Protein AF-A0A3A0AS53-F1 (afdb_monomer_lite)

Sequence (75 aa):
MQIQQIRPTLLQLTVHSFELATLVAAARWVAGGCEGELPPEAVEQMRQVLARYDEAWQQHQEAPVVGAGRNHAPA

Radius of gyration: 18.33 Å; chains: 1; bounding box: 45×29×55 Å

pLDDT: mean 86.15, std 16.06, range [45.31, 97.94]

Foldseek 3Di:
DDWDDPDPPDIDDDDDPVVVVVVLVVLVCLLVPHPDPDDPVVSVVSVVVNVVVVVVVVVVVPDPPPDPDDDDDDD

Secondary structure (DSSP, 8-state):
-EEEEEETTEEEEE--HHHHHHHHHHHHHHHTT-SS---HHHHHHHHHHHHHHHHHHHHHHHS--------PPP-

Structure (mmCIF, N/CA/C/O backbone):
data_AF-A0A3A0AS53-F1
#
_entry.id   AF-A0A3A0AS53-F1
#
loop_
_atom_site.group_PDB
_atom_site.id
_atom_site.type_symbol
_atom_site.label_atom_id
_atom_site.label_alt_id
_atom_site.label_comp_id
_atom_site.label_asym_id
_atom_site.label_entity_id
_atom_site.label_seq_id
_atom_site.pdbx_PDB_ins_code
_atom_site.Cartn_x
_atom_site.Cartn_y
_atom_site.Cartn_z
_atom_site.occupancy
_atom_site.B_iso_or_equiv
_atom_site.auth_seq_id
_atom_site.auth_comp_id
_atom_site.auth_asym_id
_atom_site.auth_atom_id
_atom_site.pdbx_PDB_model_num
ATOM 1 N N . MET A 1 1 ? 15.519 2.014 0.814 1.00 92.31 1 MET A N 1
ATOM 2 C CA . MET A 1 1 ? 14.556 3.083 0.464 1.00 92.31 1 MET A CA 1
ATOM 3 C C . MET A 1 1 ? 15.235 4.425 0.160 1.00 92.31 1 MET A C 1
ATOM 5 O O . MET A 1 1 ? 16.106 4.849 0.909 1.00 92.31 1 MET A O 1
ATOM 9 N N . GLN A 1 2 ? 14.811 5.109 -0.907 1.00 96.12 2 GLN A N 1
ATOM 10 C CA . GLN A 1 2 ? 15.137 6.506 -1.232 1.00 96.12 2 GLN A CA 1
ATOM 11 C C . GLN A 1 2 ? 13.845 7.273 -1.550 1.00 96.12 2 GLN A C 1
ATOM 13 O O . GLN A 1 2 ? 12.954 6.716 -2.189 1.00 96.12 2 GLN A O 1
ATOM 18 N N . ILE A 1 3 ? 13.750 8.538 -1.131 1.00 96.62 3 ILE A N 1
ATOM 19 C CA . ILE A 1 3 ? 12.584 9.406 -1.364 1.00 96.62 3 ILE A CA 1
ATOM 20 C C . ILE A 1 3 ? 13.064 10.695 -2.028 1.00 96.62 3 ILE A C 1
ATOM 22 O O . ILE A 1 3 ? 13.986 11.342 -1.534 1.00 96.62 3 ILE A O 1
ATOM 26 N N . GLN A 1 4 ? 12.437 11.072 -3.138 1.00 97.94 4 GLN A N 1
ATOM 27 C CA . GLN A 1 4 ? 12.719 12.306 -3.868 1.00 97.94 4 GLN A CA 1
ATOM 28 C C . GLN A 1 4 ? 11.421 13.093 -4.066 1.00 97.94 4 GLN A C 1
ATOM 30 O O . GLN A 1 4 ? 10.425 12.546 -4.538 1.00 97.94 4 GLN A O 1
ATOM 35 N N . GLN A 1 5 ? 11.415 14.380 -3.712 1.00 97.38 5 GLN A N 1
ATOM 36 C CA . GLN A 1 5 ? 10.280 15.260 -3.984 1.00 97.38 5 GLN A CA 1
ATOM 37 C C . GLN A 1 5 ? 10.404 15.836 -5.394 1.00 97.38 5 GLN A C 1
ATOM 39 O O . GLN A 1 5 ? 11.318 16.604 -5.676 1.00 97.38 5 GLN A O 1
ATOM 44 N N . ILE A 1 6 ? 9.472 15.473 -6.276 1.00 97.94 6 ILE A N 1
ATOM 45 C CA . ILE A 1 6 ? 9.442 15.956 -7.664 1.00 97.94 6 ILE A CA 1
ATOM 46 C C . ILE A 1 6 ? 8.710 17.304 -7.744 1.00 97.94 6 ILE A C 1
ATOM 48 O O . ILE A 1 6 ? 9.093 18.195 -8.496 1.00 97.94 6 ILE A O 1
ATOM 52 N N . ARG A 1 7 ? 7.644 17.458 -6.950 1.00 96.19 7 ARG A N 1
ATOM 53 C CA . ARG A 1 7 ? 6.869 18.695 -6.734 1.00 96.19 7 ARG A CA 1
ATOM 54 C C . ARG A 1 7 ? 6.131 18.585 -5.389 1.00 96.19 7 ARG A C 1
ATOM 56 O O . ARG A 1 7 ? 6.085 17.482 -4.844 1.00 96.19 7 ARG A O 1
ATOM 63 N N . PRO A 1 8 ? 5.517 19.655 -4.849 1.00 96.38 8 PRO A N 1
ATOM 64 C CA . PRO A 1 8 ? 4.945 19.637 -3.497 1.00 96.38 8 PRO A CA 1
ATOM 65 C C . PRO A 1 8 ? 4.007 18.458 -3.192 1.00 96.38 8 PRO A C 1
ATOM 67 O O . PRO A 1 8 ? 4.026 17.943 -2.081 1.00 96.38 8 PRO A O 1
ATOM 70 N N . THR A 1 9 ? 3.243 17.989 -4.181 1.00 95.62 9 THR A N 1
ATOM 71 C CA . THR A 1 9 ? 2.259 16.902 -4.038 1.00 95.62 9 THR A CA 1
ATOM 72 C C . THR A 1 9 ? 2.681 15.580 -4.687 1.00 95.62 9 THR A C 1
ATOM 74 O O . THR A 1 9 ? 1.863 14.670 -4.799 1.00 95.62 9 THR A O 1
ATOM 77 N N . LEU A 1 10 ? 3.929 15.458 -5.156 1.00 96.06 10 LEU A N 1
ATOM 78 C CA . LEU A 1 10 ? 4.416 14.252 -5.826 1.00 96.06 10 LEU A CA 1
ATOM 79 C C . LEU A 1 10 ? 5.789 13.846 -5.299 1.00 96.06 10 LEU A C 1
ATOM 81 O O . LEU A 1 10 ? 6.777 14.569 -5.457 1.00 96.06 10 LEU A O 1
ATOM 85 N N . LEU A 1 11 ? 5.833 12.643 -4.740 1.00 96.25 11 LEU A N 1
ATOM 86 C CA . LEU A 1 11 ? 7.048 11.979 -4.299 1.00 96.25 11 LEU A CA 1
ATOM 87 C C . LEU A 1 11 ? 7.351 10.805 -5.230 1.00 96.25 11 LEU A C 1
ATOM 89 O O . LEU A 1 11 ? 6.447 10.068 -5.618 1.00 96.25 11 LEU A O 1
ATOM 93 N N . GLN A 1 12 ? 8.627 10.619 -5.546 1.00 96.44 12 GLN A N 1
ATOM 94 C CA . GLN A 1 12 ? 9.148 9.395 -6.134 1.00 96.44 12 GLN A CA 1
ATOM 95 C C . GLN A 1 12 ? 9.833 8.587 -5.032 1.00 96.44 12 GLN A C 1
ATOM 97 O O . GLN A 1 12 ? 10.706 9.100 -4.329 1.00 96.44 12 GLN A O 1
ATOM 102 N N . LEU A 1 13 ? 9.430 7.325 -4.882 1.00 95.38 13 LEU A N 1
ATOM 103 C CA . LEU A 1 13 ? 10.038 6.387 -3.946 1.00 95.38 13 LEU A CA 1
ATOM 104 C C . LEU A 1 13 ? 10.751 5.279 -4.719 1.00 95.38 13 LEU A C 1
ATOM 106 O O . LEU A 1 13 ? 10.144 4.618 -5.558 1.00 95.38 13 LEU A O 1
ATOM 110 N N . THR A 1 14 ? 12.016 5.043 -4.382 1.00 96.69 14 THR A N 1
ATOM 111 C CA . THR A 1 14 ? 12.766 3.863 -4.824 1.00 96.69 14 THR A CA 1
ATOM 112 C C . THR A 1 14 ? 12.926 2.932 -3.631 1.00 96.69 14 THR A C 1
ATOM 114 O O . THR A 1 14 ? 13.550 3.288 -2.627 1.00 96.69 14 THR A O 1
ATOM 117 N N . VAL A 1 15 ? 12.350 1.739 -3.724 1.00 96.25 15 VAL A N 1
ATOM 118 C CA . VAL A 1 15 ? 12.319 0.747 -2.643 1.00 96.25 15 VAL A CA 1
ATOM 119 C C . VAL A 1 15 ? 12.721 -0.624 -3.164 1.00 96.25 15 VAL A C 1
ATOM 121 O O . VAL A 1 15 ? 12.502 -0.945 -4.332 1.00 96.25 15 VAL A O 1
ATOM 124 N N . HIS A 1 16 ? 13.296 -1.447 -2.295 1.00 96.62 16 HIS A N 1
ATOM 125 C CA . HIS A 1 16 ? 13.451 -2.868 -2.578 1.00 96.62 16 HIS A CA 1
ATOM 126 C C . HIS A 1 16 ? 12.094 -3.579 -2.523 1.00 96.62 16 HIS A C 1
ATOM 128 O O . HIS A 1 16 ? 11.168 -3.146 -1.834 1.00 96.62 16 HIS A O 1
ATOM 134 N N . SER A 1 17 ? 11.988 -4.723 -3.202 1.00 94.12 17 SER A N 1
ATOM 135 C CA . SER A 1 17 ? 10.758 -5.524 -3.240 1.00 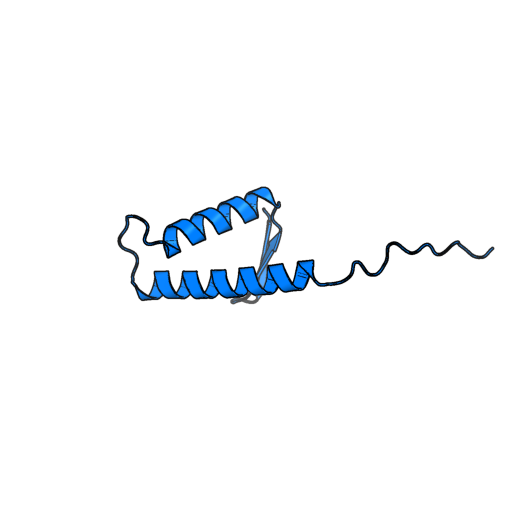94.12 17 SER A CA 1
ATOM 136 C C . SER A 1 17 ? 10.267 -5.937 -1.848 1.00 94.12 17 SER A C 1
ATOM 138 O O . SER A 1 17 ? 9.068 -5.894 -1.590 1.00 94.12 17 SER A O 1
ATOM 140 N N . PHE A 1 18 ? 11.175 -6.270 -0.925 1.00 96.12 18 PHE A N 1
ATOM 141 C CA . PHE A 1 18 ? 10.813 -6.620 0.454 1.00 96.12 18 PHE A CA 1
ATOM 142 C C . PHE A 1 18 ? 10.279 -5.420 1.258 1.00 96.12 18 PHE A C 1
ATOM 144 O O . PHE A 1 18 ? 9.374 -5.583 2.077 1.00 96.12 18 PHE A O 1
ATOM 151 N N . GLU A 1 19 ? 10.809 -4.214 1.017 1.00 96.44 19 GLU A N 1
ATOM 152 C CA . GLU A 1 19 ? 10.335 -2.981 1.662 1.00 96.44 19 GLU A CA 1
ATOM 153 C C . GLU A 1 19 ? 8.911 -2.680 1.184 1.00 96.44 19 GLU A C 1
ATOM 155 O O . GLU A 1 19 ? 8.020 -2.438 1.996 1.00 96.44 19 GLU A O 1
ATOM 160 N N . LEU A 1 20 ? 8.672 -2.784 -0.129 1.00 95.44 20 LEU A N 1
ATOM 161 C CA . LEU A 1 20 ? 7.340 -2.618 -0.705 1.00 95.44 20 LEU A CA 1
ATOM 162 C C . LEU A 1 20 ? 6.354 -3.666 -0.171 1.00 95.44 20 LEU A C 1
ATOM 164 O O . LEU A 1 20 ? 5.254 -3.307 0.239 1.00 95.44 20 LEU A O 1
ATOM 168 N N . ALA A 1 21 ? 6.748 -4.941 -0.126 1.00 95.69 21 ALA A N 1
ATOM 169 C CA . ALA A 1 21 ? 5.904 -6.014 0.399 1.00 95.69 21 ALA A CA 1
ATOM 170 C C . ALA A 1 21 ? 5.503 -5.760 1.861 1.00 95.69 21 ALA A C 1
ATOM 172 O O . ALA A 1 21 ? 4.338 -5.928 2.218 1.00 95.69 21 ALA A O 1
ATOM 173 N N . THR A 1 22 ? 6.445 -5.289 2.683 1.00 97.00 22 THR A N 1
ATOM 174 C CA . THR A 1 22 ? 6.184 -4.906 4.077 1.00 97.00 22 THR A CA 1
ATOM 175 C C . THR A 1 22 ? 5.161 -3.769 4.170 1.00 97.00 22 THR A C 1
ATOM 177 O O . THR A 1 22 ? 4.213 -3.860 4.949 1.00 97.00 22 THR A O 1
ATOM 180 N N . LEU A 1 23 ? 5.302 -2.721 3.350 1.00 95.50 23 LEU A N 1
ATOM 181 C CA . LEU A 1 23 ? 4.365 -1.590 3.327 1.00 95.50 23 LEU A CA 1
ATOM 182 C C . LEU A 1 23 ? 2.957 -2.011 2.888 1.00 95.50 23 LEU A C 1
ATOM 184 O O . LEU A 1 23 ? 1.974 -1.635 3.524 1.00 95.50 23 LEU A O 1
ATOM 188 N N . VAL A 1 24 ? 2.853 -2.823 1.834 1.00 96.38 24 VAL A N 1
ATOM 189 C CA . VAL A 1 24 ? 1.566 -3.332 1.336 1.00 96.38 24 VAL A CA 1
ATOM 190 C C . VAL A 1 24 ? 0.904 -4.247 2.370 1.00 96.38 24 VAL A C 1
ATOM 192 O O . VAL A 1 24 ? -0.307 -4.169 2.568 1.00 96.38 24 VAL A O 1
ATOM 195 N N . ALA A 1 25 ? 1.675 -5.084 3.072 1.00 96.12 25 ALA A N 1
ATOM 196 C CA . ALA A 1 25 ? 1.153 -5.924 4.148 1.00 96.12 25 ALA A CA 1
ATOM 197 C C . ALA A 1 25 ? 0.576 -5.086 5.301 1.00 96.12 25 ALA A C 1
ATOM 199 O O . ALA A 1 25 ? -0.543 -5.346 5.744 1.00 96.12 25 ALA A O 1
ATOM 200 N N . ALA A 1 26 ? 1.292 -4.045 5.737 1.00 94.50 26 ALA A N 1
ATOM 201 C CA . ALA A 1 26 ? 0.807 -3.124 6.764 1.00 94.50 26 ALA A CA 1
ATOM 202 C C . ALA A 1 26 ? -0.463 -2.378 6.316 1.00 94.50 26 ALA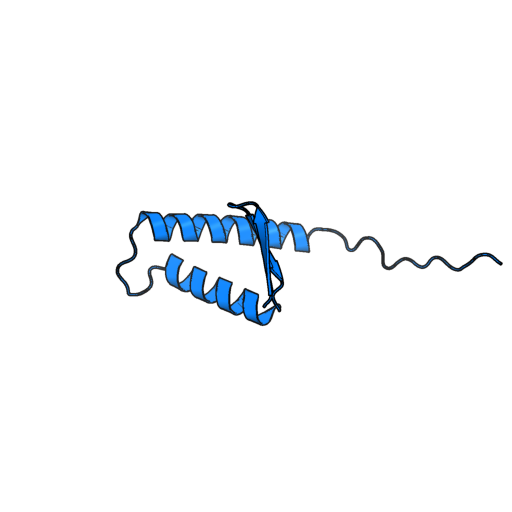 A C 1
ATOM 204 O O . ALA A 1 26 ? -1.435 -2.299 7.065 1.00 94.50 26 ALA A O 1
ATOM 205 N N . ALA A 1 27 ? -0.499 -1.895 5.071 1.00 95.12 27 ALA A N 1
ATOM 206 C CA . ALA A 1 27 ? -1.679 -1.252 4.497 1.00 95.12 27 ALA A CA 1
ATOM 207 C C . ALA A 1 27 ? -2.897 -2.193 4.459 1.00 95.12 27 ALA A C 1
ATOM 209 O O . ALA A 1 27 ? -4.003 -1.784 4.812 1.00 95.12 27 ALA A O 1
ATOM 210 N N . ARG A 1 28 ? -2.706 -3.467 4.082 1.00 95.44 28 ARG A N 1
ATOM 211 C CA . ARG A 1 28 ? -3.775 -4.481 4.090 1.00 95.44 28 ARG A CA 1
ATOM 212 C C . ARG A 1 28 ? -4.273 -4.786 5.499 1.00 95.44 28 ARG A C 1
ATOM 214 O O . ARG A 1 28 ? -5.477 -4.937 5.684 1.00 95.44 28 ARG A O 1
ATOM 221 N N . TRP A 1 29 ? -3.377 -4.831 6.483 1.00 93.19 29 TRP A N 1
ATOM 222 C CA . TRP A 1 29 ? -3.758 -4.986 7.887 1.00 93.19 29 TRP A CA 1
ATOM 223 C C . TRP A 1 29 ? -4.646 -3.826 8.355 1.00 93.19 29 TRP A C 1
ATOM 225 O O . TRP A 1 29 ? -5.712 -4.064 8.918 1.00 93.19 29 TRP A O 1
ATOM 235 N N . VAL A 1 30 ? -4.277 -2.584 8.022 1.00 91.94 30 VAL A N 1
ATOM 236 C CA . VAL A 1 30 ? -5.091 -1.392 8.310 1.00 91.94 30 VAL A CA 1
ATOM 237 C C . VAL A 1 30 ? -6.461 -1.455 7.626 1.00 91.94 30 VAL A C 1
ATOM 239 O O . VAL A 1 30 ? -7.495 -1.286 8.271 1.00 91.94 30 VAL A O 1
ATOM 242 N N . ALA A 1 31 ? -6.488 -1.752 6.326 1.00 92.94 31 ALA A N 1
ATOM 243 C CA . ALA A 1 31 ? -7.721 -1.837 5.541 1.00 92.94 31 ALA A CA 1
ATOM 244 C C . ALA A 1 31 ? -8.677 -2.951 6.017 1.00 92.94 31 ALA A C 1
ATOM 246 O O . ALA A 1 31 ? -9.900 -2.833 5.856 1.00 92.94 31 ALA A O 1
ATOM 247 N N . GLY A 1 32 ? -8.116 -4.011 6.609 1.00 89.69 32 GLY A N 1
ATOM 248 C CA . GLY A 1 32 ? -8.824 -5.148 7.196 1.00 89.69 32 GLY A CA 1
ATOM 249 C C . GLY A 1 32 ? -9.485 -4.870 8.549 1.00 89.69 32 GLY A C 1
ATOM 250 O O . GLY A 1 32 ? -10.091 -5.781 9.103 1.00 89.69 32 GLY A O 1
ATOM 251 N N . GLY A 1 33 ? -9.404 -3.638 9.065 1.00 81.88 33 GLY A N 1
ATOM 252 C CA . GLY A 1 33 ? -9.996 -3.263 10.350 1.00 81.88 33 GLY A CA 1
ATOM 253 C C . GLY A 1 33 ? -9.063 -3.529 11.525 1.00 81.88 33 GLY A C 1
ATOM 254 O O . GLY A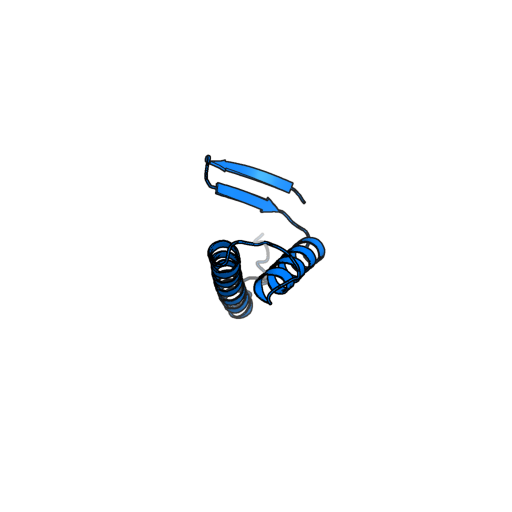 1 33 ? -9.497 -4.086 12.531 1.00 81.88 33 GLY A O 1
ATOM 255 N N . CYS A 1 34 ? -7.783 -3.169 11.378 1.00 77.31 34 CYS A N 1
ATOM 256 C CA . CYS A 1 34 ? -6.802 -3.280 12.453 1.00 77.31 34 CYS A CA 1
ATOM 257 C C . CYS A 1 34 ? -7.294 -2.654 13.765 1.00 77.31 34 CYS A C 1
ATOM 259 O O . CYS A 1 34 ? -8.047 -1.679 13.758 1.00 77.31 34 CYS A O 1
ATOM 261 N N . GLU A 1 35 ? -6.799 -3.164 14.892 1.00 70.81 35 GLU A N 1
ATOM 262 C CA . GLU A 1 35 ? -7.030 -2.536 16.192 1.00 70.81 35 GLU A CA 1
ATOM 263 C C . GLU A 1 35 ? -6.418 -1.125 16.212 1.00 70.81 35 GLU A C 1
ATOM 265 O O . GLU A 1 35 ? -5.216 -0.950 16.006 1.00 70.81 35 GLU A O 1
ATOM 270 N N . GLY A 1 36 ? -7.258 -0.110 16.430 1.00 74.56 36 GLY A N 1
ATOM 271 C CA . GLY A 1 36 ? -6.849 1.291 16.519 1.00 74.56 36 GLY A CA 1
ATOM 272 C C . GLY A 1 36 ? -7.966 2.269 16.149 1.00 74.56 36 GLY A C 1
ATOM 273 O O . GLY A 1 36 ? -8.909 1.929 15.437 1.00 74.56 36 GLY A O 1
ATOM 274 N N . GLU A 1 37 ? -7.851 3.509 16.621 1.00 79.69 37 GLU A N 1
ATOM 275 C CA . GLU A 1 37 ? -8.767 4.601 16.271 1.00 79.69 37 GLU A CA 1
ATOM 276 C C . GLU A 1 37 ? -8.316 5.271 14.968 1.00 79.69 37 GLU A C 1
ATOM 278 O O . GLU A 1 37 ? -7.719 6.348 14.965 1.00 79.69 37 GLU A O 1
ATOM 283 N N . LEU A 1 38 ? -8.570 4.617 13.834 1.00 87.69 38 LEU A N 1
ATOM 284 C CA . LEU A 1 38 ? -8.483 5.279 12.533 1.00 87.69 38 LEU A CA 1
ATOM 285 C C . LEU A 1 38 ? -9.872 5.769 12.112 1.00 87.69 38 LEU A C 1
ATOM 287 O O . LEU A 1 38 ? -10.834 5.002 12.201 1.00 87.69 38 LEU A O 1
ATOM 291 N N . PRO A 1 39 ? -9.999 7.014 11.613 1.00 91.00 39 PRO A N 1
ATOM 292 C CA . PRO A 1 39 ? -11.247 7.481 11.031 1.00 91.00 39 PRO A CA 1
ATOM 293 C C . PRO A 1 39 ? -11.708 6.546 9.902 1.00 91.00 39 PRO A C 1
ATOM 295 O O . PRO A 1 39 ? -10.866 6.114 9.100 1.00 91.00 39 PRO A O 1
ATOM 298 N N . PRO A 1 40 ? -13.014 6.252 9.782 1.00 89.94 40 PRO A N 1
ATOM 299 C CA . PRO A 1 40 ? -13.537 5.393 8.720 1.00 89.94 40 PRO A CA 1
ATOM 300 C C . PRO A 1 40 ? -13.108 5.842 7.318 1.00 89.94 40 PRO A C 1
ATOM 302 O O . PRO A 1 40 ? -12.801 5.015 6.460 1.00 89.94 40 PRO A O 1
ATOM 305 N N . GLU A 1 41 ? -13.014 7.153 7.099 1.00 9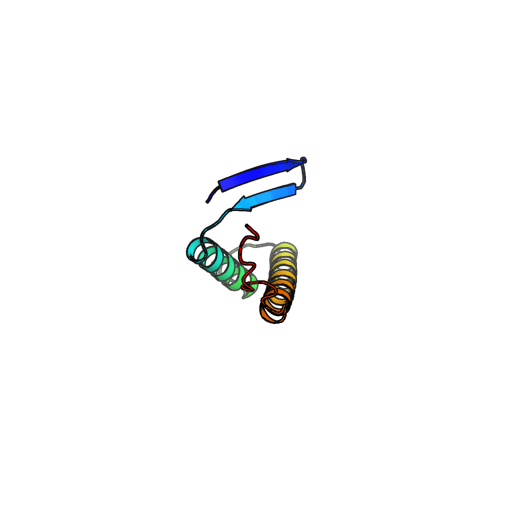2.62 41 GLU A N 1
ATOM 306 C CA . GLU A 1 41 ? -12.588 7.750 5.836 1.00 92.62 41 GLU A CA 1
ATOM 307 C C . GLU A 1 41 ? -11.129 7.418 5.507 1.00 92.62 41 GLU A C 1
ATOM 309 O O . GLU A 1 41 ? -10.800 7.197 4.343 1.00 92.62 41 GLU A O 1
ATOM 314 N N . ALA A 1 42 ? -10.251 7.349 6.511 1.00 92.19 42 ALA A N 1
ATOM 315 C CA . ALA A 1 42 ? -8.847 6.992 6.317 1.00 92.19 42 ALA A CA 1
ATOM 316 C C . ALA A 1 42 ? -8.697 5.512 5.932 1.00 92.19 42 ALA A C 1
ATOM 318 O O . ALA A 1 42 ? -7.910 5.176 5.045 1.00 92.19 42 ALA A O 1
ATOM 319 N N . VAL A 1 43 ? -9.490 4.630 6.551 1.00 93.50 43 VAL A N 1
ATOM 320 C CA . VAL A 1 43 ? -9.536 3.203 6.192 1.00 93.50 43 VAL A CA 1
ATOM 321 C C . VAL A 1 43 ? -10.037 3.034 4.758 1.00 93.50 43 VAL A C 1
ATOM 323 O O . VAL A 1 43 ? -9.464 2.266 3.985 1.00 93.50 43 VAL A O 1
ATOM 326 N N . GLU A 1 44 ? -11.063 3.787 4.369 1.00 94.12 44 GLU A N 1
ATOM 327 C CA . GLU A 1 44 ? -11.604 3.736 3.014 1.00 94.12 44 GLU A CA 1
ATOM 328 C C . GLU A 1 44 ? -10.618 4.275 1.968 1.00 94.12 44 GLU A C 1
ATOM 330 O O . GLU A 1 44 ? -10.413 3.656 0.924 1.00 94.12 44 GLU A O 1
ATOM 335 N N . GLN A 1 45 ? -9.913 5.368 2.269 1.00 94.56 45 GLN A N 1
ATOM 336 C CA . GLN A 1 45 ? -8.824 5.858 1.420 1.00 94.56 45 GLN A CA 1
ATOM 337 C C . GLN A 1 45 ? -7.719 4.808 1.256 1.00 94.56 45 GLN A C 1
ATOM 339 O O . GLN A 1 45 ? -7.221 4.610 0.146 1.00 94.56 45 GLN A O 1
ATOM 344 N N . MET A 1 46 ? -7.366 4.085 2.324 1.00 95.56 46 MET A N 1
ATOM 345 C CA . MET A 1 46 ? -6.386 3.001 2.249 1.00 95.56 46 MET A CA 1
ATOM 346 C C . MET A 1 46 ? -6.853 1.869 1.323 1.00 95.56 46 MET A C 1
ATOM 348 O O . MET A 1 46 ? -6.069 1.388 0.503 1.00 95.56 46 MET A O 1
ATOM 352 N N . ARG A 1 47 ? -8.134 1.477 1.387 1.00 96.00 47 ARG A N 1
ATOM 353 C CA . ARG A 1 47 ? -8.712 0.483 0.462 1.00 96.00 47 ARG A CA 1
ATOM 354 C C . ARG A 1 47 ? -8.611 0.932 -0.991 1.00 96.00 47 ARG A C 1
ATOM 356 O O . ARG A 1 47 ? -8.217 0.140 -1.841 1.00 96.00 47 ARG A O 1
ATOM 363 N N . GLN A 1 48 ? -8.898 2.202 -1.272 1.00 97.31 48 GLN A N 1
ATOM 364 C CA . GLN A 1 48 ? -8.791 2.754 -2.625 1.00 97.31 48 GLN A CA 1
ATOM 365 C C . GLN A 1 48 ? -7.348 2.755 -3.141 1.00 97.31 48 GLN A C 1
ATOM 367 O O . GLN A 1 48 ? -7.109 2.443 -4.308 1.00 97.31 48 GLN A O 1
ATOM 372 N N . VAL A 1 49 ? -6.374 3.085 -2.288 1.00 96.44 49 VA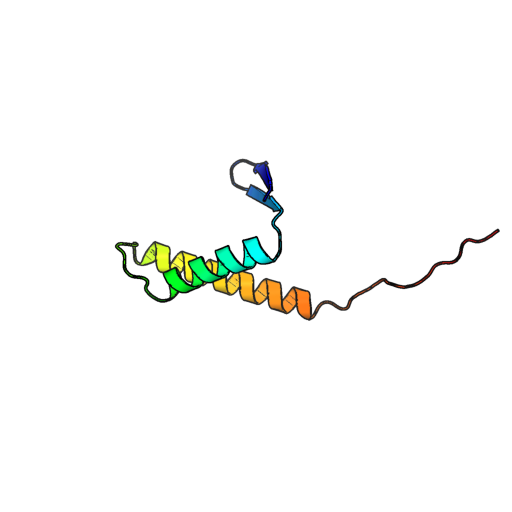L A N 1
ATOM 373 C CA . VAL A 1 49 ? -4.948 3.025 -2.646 1.00 96.44 49 VAL A CA 1
ATOM 374 C C . VAL A 1 49 ? -4.525 1.589 -2.961 1.00 96.44 49 VAL A C 1
ATOM 376 O O . VAL A 1 49 ? -3.859 1.367 -3.970 1.00 96.44 49 VAL A O 1
ATOM 379 N N . LEU A 1 50 ? -4.941 0.616 -2.144 1.00 97.62 50 LEU A N 1
ATOM 380 C CA . LEU A 1 50 ? -4.648 -0.802 -2.369 1.00 97.62 50 LEU A CA 1
ATOM 381 C C . LEU A 1 50 ? -5.278 -1.334 -3.661 1.00 97.62 50 LEU A C 1
ATOM 383 O O . LEU A 1 50 ? -4.590 -2.013 -4.414 1.00 97.62 50 LEU A O 1
ATOM 387 N N . ALA A 1 51 ? -6.529 -0.973 -3.961 1.00 97.75 51 ALA A N 1
ATOM 388 C CA . ALA A 1 51 ? -7.185 -1.363 -5.210 1.00 97.75 51 ALA A CA 1
ATOM 389 C C . ALA A 1 51 ? -6.414 -0.855 -6.441 1.00 97.75 51 ALA A C 1
ATOM 391 O O . ALA A 1 51 ? -6.103 -1.629 -7.343 1.00 97.75 51 ALA A O 1
ATOM 392 N N . ARG A 1 52 ? -6.007 0.423 -6.437 1.00 97.12 52 ARG A N 1
ATOM 393 C CA . ARG A 1 52 ? -5.182 1.001 -7.515 1.00 97.12 52 ARG A CA 1
ATOM 394 C C . ARG A 1 52 ? -3.813 0.330 -7.630 1.00 97.12 52 ARG A C 1
ATOM 396 O O . ARG A 1 52 ? -3.293 0.184 -8.733 1.00 97.12 52 ARG A O 1
ATOM 403 N N . TYR A 1 53 ? -3.210 -0.046 -6.501 1.00 95.25 53 TYR A N 1
ATOM 404 C CA . TYR A 1 53 ? -1.959 -0.801 -6.492 1.00 95.25 53 TYR A CA 1
ATOM 405 C C . TYR A 1 53 ? -2.135 -2.187 -7.127 1.00 95.25 53 TYR A C 1
ATOM 407 O O . TYR A 1 53 ? -1.335 -2.556 -7.985 1.00 95.25 53 TYR A O 1
ATOM 415 N N . ASP A 1 54 ? -3.180 -2.928 -6.747 1.00 96.00 54 ASP A N 1
ATOM 416 C CA . ASP A 1 54 ? -3.451 -4.268 -7.272 1.00 96.00 54 ASP A CA 1
ATOM 417 C C . ASP A 1 54 ? -3.735 -4.221 -8.789 1.00 96.00 54 ASP A C 1
ATOM 419 O O . ASP A 1 54 ? -3.174 -5.024 -9.537 1.00 96.00 54 ASP A O 1
ATOM 423 N N . GLU A 1 55 ? -4.505 -3.234 -9.265 1.00 96.75 55 GLU A N 1
ATOM 424 C CA . GLU A 1 55 ? -4.740 -2.983 -10.697 1.00 96.75 55 GLU A CA 1
ATOM 425 C C . GLU A 1 55 ? -3.434 -2.703 -11.460 1.00 96.75 55 GLU A C 1
ATOM 427 O O . GLU A 1 55 ? -3.154 -3.331 -12.483 1.00 96.75 55 GLU A O 1
ATOM 432 N N . ALA A 1 56 ? -2.598 -1.790 -10.955 1.00 94.12 56 ALA A N 1
ATOM 433 C CA . ALA A 1 56 ? -1.320 -1.457 -11.585 1.00 94.12 56 ALA A CA 1
ATOM 434 C C . ALA A 1 56 ? -0.357 -2.658 -11.606 1.00 94.12 56 ALA A C 1
ATOM 436 O O . ALA A 1 56 ? 0.377 -2.865 -12.575 1.00 94.12 56 ALA A O 1
ATOM 437 N N . TRP A 1 57 ? -0.366 -3.473 -10.548 1.00 92.56 57 TRP A N 1
ATOM 438 C CA . TRP A 1 57 ? 0.451 -4.679 -10.455 1.00 92.56 57 TRP A CA 1
ATOM 439 C C . TRP A 1 57 ? -0.002 -5.769 -11.435 1.00 92.56 57 TRP A C 1
ATOM 441 O O . TRP A 1 57 ? 0.836 -6.457 -12.020 1.00 92.56 57 TRP A O 1
ATOM 451 N N . GLN A 1 58 ? -1.311 -5.929 -11.644 1.00 94.06 58 GLN A N 1
ATOM 452 C CA . GLN A 1 58 ? -1.858 -6.832 -12.661 1.00 94.06 58 GLN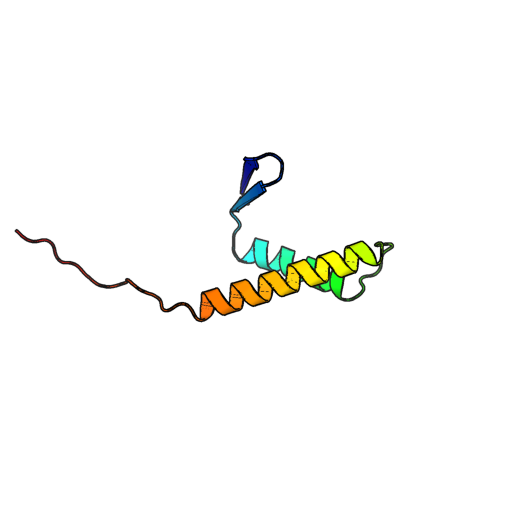 A CA 1
ATOM 453 C C . GLN A 1 58 ? -1.450 -6.385 -14.068 1.00 94.06 58 GLN A C 1
ATOM 455 O O . GLN A 1 58 ? -0.865 -7.170 -14.811 1.00 94.06 58 GLN A O 1
ATOM 460 N N . GLN A 1 59 ? -1.627 -5.101 -14.389 1.00 93.12 59 GLN A N 1
ATOM 461 C CA . GLN A 1 59 ? -1.224 -4.534 -15.681 1.00 93.12 59 GLN A CA 1
ATOM 462 C C . GLN A 1 59 ? 0.278 -4.708 -15.958 1.00 93.12 59 GLN A C 1
ATOM 464 O O . GLN A 1 59 ? 0.674 -5.021 -17.079 1.00 93.12 59 GLN A O 1
ATOM 469 N N . HIS A 1 60 ? 1.128 -4.543 -14.939 1.00 89.06 60 HIS A N 1
ATOM 470 C CA . HIS A 1 60 ? 2.568 -4.769 -15.071 1.00 89.06 60 HIS A CA 1
ATOM 471 C C . HIS A 1 60 ? 2.914 -6.238 -15.371 1.00 89.06 60 HIS A C 1
ATOM 473 O O . HIS A 1 60 ? 3.855 -6.504 -16.112 1.00 89.06 60 HIS A O 1
ATOM 479 N N . GLN A 1 61 ? 2.182 -7.197 -14.799 1.00 84.88 61 GLN A N 1
ATOM 480 C CA . GLN A 1 61 ? 2.398 -8.624 -15.069 1.00 84.88 61 GLN A CA 1
ATOM 481 C C . GLN A 1 61 ? 1.914 -9.044 -16.462 1.00 84.88 61 GLN A C 1
ATOM 483 O O . GLN A 1 61 ? 2.494 -9.946 -17.060 1.00 84.88 61 GLN A O 1
ATOM 488 N N . GLU A 1 62 ? 0.863 -8.402 -16.971 1.00 78.19 62 GLU A N 1
ATOM 489 C CA . GLU A 1 62 ? 0.303 -8.660 -18.302 1.00 78.19 62 GLU A CA 1
ATOM 490 C C . GLU A 1 62 ? 1.102 -7.992 -19.429 1.00 78.19 62 GLU A C 1
ATOM 492 O O . GLU A 1 62 ? 1.004 -8.402 -20.589 1.00 78.19 62 GLU A O 1
ATOM 497 N N . ALA A 1 63 ? 1.916 -6.981 -19.110 1.00 61.59 63 ALA A N 1
ATOM 498 C CA . ALA A 1 63 ? 2.789 -6.340 -20.078 1.00 61.59 63 ALA A CA 1
ATOM 499 C C . ALA A 1 63 ? 3.822 -7.357 -20.614 1.00 61.59 63 ALA A C 1
ATOM 501 O O . ALA A 1 63 ? 4.621 -7.897 -19.841 1.00 61.59 63 ALA A O 1
ATOM 502 N N . PRO A 1 64 ? 3.857 -7.630 -21.934 1.00 52.12 64 PRO A N 1
ATOM 503 C CA . PRO A 1 64 ? 4.861 -8.518 -22.497 1.00 52.12 64 PRO A CA 1
ATOM 504 C C . PRO A 1 64 ? 6.250 -7.929 -22.244 1.00 52.12 64 PRO A C 1
ATOM 506 O O . PRO A 1 64 ? 6.477 -6.736 -22.451 1.00 52.12 64 PRO A O 1
ATOM 509 N N . VAL A 1 65 ? 7.197 -8.775 -21.830 1.00 57.16 65 VAL A N 1
ATOM 510 C CA . VAL A 1 65 ? 8.622 -8.426 -21.751 1.00 57.16 65 VAL A CA 1
ATOM 511 C C . VAL A 1 65 ? 9.132 -8.170 -23.174 1.00 57.16 65 VAL A C 1
ATOM 513 O O . VAL A 1 65 ? 9.677 -9.049 -23.839 1.00 57.16 65 VAL A O 1
ATOM 516 N N . VAL A 1 66 ? 8.916 -6.961 -23.686 1.00 55.56 66 VAL A N 1
ATOM 517 C CA . VAL A 1 66 ? 9.462 -6.513 -24.965 1.00 55.56 66 VAL A CA 1
ATOM 518 C C . VAL A 1 66 ? 10.916 -6.103 -24.727 1.00 55.56 66 VAL A C 1
ATOM 520 O O . VAL A 1 66 ? 11.181 -5.026 -24.203 1.00 55.56 66 VAL A O 1
ATOM 523 N N . GLY A 1 67 ? 11.863 -6.960 -25.137 1.00 52.00 67 GLY A N 1
ATOM 524 C CA . GLY A 1 67 ? 13.205 -6.496 -25.514 1.00 52.00 67 GLY A CA 1
ATOM 525 C C . GLY A 1 67 ? 14.436 -7.122 -24.849 1.00 52.00 67 GLY A C 1
ATOM 526 O O . GLY A 1 67 ? 15.399 -6.405 -24.614 1.00 52.00 67 GLY A O 1
ATOM 527 N N . ALA A 1 68 ? 14.497 -8.440 -24.636 1.00 50.47 68 ALA A N 1
ATOM 528 C CA . ALA A 1 68 ? 15.785 -9.157 -24.608 1.00 50.47 68 ALA A CA 1
ATOM 529 C C . ALA A 1 68 ? 16.103 -9.709 -26.014 1.00 50.47 68 ALA A C 1
ATOM 531 O O . ALA A 1 68 ? 16.259 -10.908 -26.224 1.00 50.47 68 ALA A O 1
ATOM 532 N N . GLY A 1 69 ? 16.114 -8.823 -27.012 1.00 45.31 69 GLY A N 1
ATOM 533 C CA . GLY A 1 69 ? 16.361 -9.148 -28.416 1.00 45.31 69 GLY A CA 1
ATOM 534 C C . GLY A 1 69 ? 17.652 -8.504 -28.900 1.00 45.31 69 GLY A C 1
ATOM 535 O O . GLY A 1 69 ? 17.664 -7.326 -29.233 1.00 45.31 69 GLY A O 1
ATOM 536 N N . ARG A 1 70 ? 18.726 -9.299 -28.896 1.00 55.28 70 ARG A N 1
ATOM 537 C CA . ARG A 1 70 ? 20.000 -9.125 -29.615 1.00 55.28 70 ARG A CA 1
ATOM 538 C C . ARG A 1 70 ? 19.935 -8.124 -30.779 1.00 55.28 70 ARG A C 1
ATOM 540 O O . ARG A 1 70 ? 19.243 -8.393 -31.750 1.00 55.28 70 ARG A O 1
ATOM 547 N N . ASN A 1 71 ? 20.799 -7.110 -30.761 1.00 49.12 71 ASN A N 1
ATOM 548 C CA . ASN A 1 71 ? 21.378 -6.587 -31.996 1.00 49.12 71 ASN A CA 1
ATOM 549 C C . ASN A 1 71 ? 22.902 -6.662 -31.905 1.00 49.12 71 ASN A C 1
ATOM 551 O O . ASN A 1 71 ? 23.546 -5.969 -31.120 1.00 49.12 71 ASN A O 1
ATOM 555 N N . HIS A 1 72 ? 23.441 -7.589 -32.698 1.00 51.06 72 HIS A N 1
ATOM 556 C CA . HIS A 1 72 ? 24.832 -7.626 -33.118 1.00 51.06 72 HIS A CA 1
ATOM 557 C C . HIS A 1 72 ? 25.246 -6.264 -33.689 1.00 51.06 72 HIS A C 1
ATOM 559 O O . HIS A 1 72 ? 24.486 -5.635 -34.425 1.00 51.06 72 HIS A O 1
ATOM 565 N N . ALA A 1 73 ? 26.474 -5.859 -33.376 1.00 47.75 73 ALA A N 1
ATOM 566 C CA . ALA A 1 73 ? 27.185 -4.799 -34.075 1.00 47.75 73 ALA A CA 1
ATOM 567 C C . ALA A 1 73 ? 27.263 -5.083 -35.587 1.00 47.75 73 ALA A C 1
ATOM 569 O O . ALA A 1 73 ? 27.471 -6.241 -35.964 1.00 47.75 73 ALA A O 1
ATOM 570 N N . PRO A 1 74 ? 27.185 -4.063 -36.452 1.00 57.53 74 PRO A N 1
ATOM 571 C CA . PRO A 1 74 ? 27.825 -4.114 -37.749 1.00 57.53 74 PRO A CA 1
ATOM 572 C C . PRO A 1 74 ? 29.256 -3.560 -37.663 1.00 57.53 74 PRO A C 1
ATOM 574 O O . PRO A 1 74 ? 29.586 -2.772 -36.775 1.00 57.53 74 PRO A O 1
ATOM 577 N N . ALA A 1 75 ? 30.072 -4.084 -38.574 1.00 58.50 75 ALA A N 1
ATOM 578 C CA . ALA A 1 75 ? 31.517 -3.935 -38.707 1.00 58.50 75 ALA A CA 1
ATOM 579 C C . ALA A 1 75 ? 31.986 -2.525 -39.088 1.00 58.50 75 ALA A C 1
ATOM 581 O O . ALA A 1 75 ? 31.180 -1.769 -39.678 1.00 58.50 75 ALA A O 1
#